Protein AF-A0A010R2U8-F1 (afdb_monomer_lite)

Secondary structure (DSSP, 8-state):
----GGGGS-HHHHHHHHHHHHHHHT-HHHHHHHHHHHT---SSHHHHHHHHHHHHHHTT-HHHHHH-SS-HHHHHHHHHHHHHHHHHHTTT-HHHHHHHHHHS-SS---SHHHHHHHHHHHHHHTT-HHHHHHHHHHHHHHH--HHHHHHTT-

Structure (mmCIF, N/CA/C/O backbone):
data_AF-A0A010R2U8-F1
#
_entry.id   AF-A0A010R2U8-F1
#
loop_
_atom_site.group_PDB
_atom_site.id
_atom_site.type_symbol
_atom_site.label_atom_id
_atom_site.label_alt_id
_atom_site.label_comp_id
_atom_site.label_asym_id
_atom_site.label_entity_id
_atom_site.label_seq_id
_atom_site.pdbx_PDB_ins_code
_atom_site.Cartn_x
_atom_site.Cartn_y
_atom_site.Cartn_z
_atom_site.occupancy
_atom_site.B_iso_or_equiv
_atom_site.auth_seq_id
_atom_site.auth_comp_id
_atom_site.auth_asym_id
_atom_site.auth_atom_id
_atom_site.pdbx_PDB_model_num
ATOM 1 N N . MET A 1 1 ? 22.404 4.727 -8.000 1.00 27.08 1 MET A N 1
ATOM 2 C CA . MET A 1 1 ? 21.687 3.578 -8.590 1.00 27.08 1 MET A CA 1
ATOM 3 C C . MET A 1 1 ? 20.777 3.042 -7.508 1.00 27.08 1 MET A C 1
ATOM 5 O O . MET A 1 1 ? 21.277 2.497 -6.538 1.00 27.08 1 MET A O 1
ATOM 9 N N . THR A 1 2 ? 19.480 3.319 -7.595 1.00 29.80 2 THR A N 1
ATOM 10 C CA . THR A 1 2 ? 18.488 2.853 -6.624 1.00 29.80 2 THR A CA 1
ATOM 11 C C . THR A 1 2 ? 18.315 1.348 -6.789 1.00 29.80 2 THR A C 1
ATOM 13 O O . THR A 1 2 ? 17.672 0.857 -7.714 1.00 29.80 2 THR A O 1
ATOM 16 N N . ASP A 1 3 ? 18.978 0.615 -5.904 1.00 32.41 3 ASP A N 1
ATOM 17 C CA . ASP A 1 3 ? 18.717 -0.776 -5.566 1.00 32.41 3 ASP A CA 1
ATOM 18 C C . ASP A 1 3 ? 17.257 -0.932 -5.116 1.00 32.41 3 ASP A C 1
ATOM 20 O O . ASP A 1 3 ? 16.934 -0.895 -3.935 1.00 32.41 3 ASP A O 1
ATOM 24 N N . PHE A 1 4 ? 16.348 -1.021 -6.082 1.00 41.62 4 PHE A N 1
ATOM 25 C CA . PHE A 1 4 ? 14.934 -1.233 -5.824 1.00 41.62 4 PHE A CA 1
ATOM 26 C C . PHE A 1 4 ? 14.707 -2.679 -5.357 1.00 41.62 4 PHE A C 1
ATOM 28 O O . PHE A 1 4 ? 15.250 -3.615 -5.945 1.00 41.62 4 PHE A O 1
ATOM 35 N N . MET A 1 5 ? 13.910 -2.869 -4.303 1.00 45.44 5 MET A N 1
ATOM 36 C CA . MET A 1 5 ? 13.747 -4.141 -3.577 1.00 45.44 5 MET A CA 1
ATOM 37 C C . MET A 1 5 ? 13.167 -5.320 -4.379 1.00 45.44 5 MET A C 1
ATOM 39 O O . MET A 1 5 ? 13.158 -6.440 -3.878 1.00 45.44 5 MET A O 1
ATOM 43 N N . TRP A 1 6 ? 12.805 -5.137 -5.652 1.00 44.06 6 TRP A N 1
ATOM 44 C CA . TRP A 1 6 ? 12.546 -6.257 -6.568 1.00 44.06 6 TRP A CA 1
ATOM 45 C C . TRP A 1 6 ? 13.803 -7.090 -6.889 1.00 44.06 6 TRP A C 1
ATOM 47 O O . TRP A 1 6 ? 13.698 -8.121 -7.541 1.00 44.06 6 TRP A O 1
ATOM 57 N N . ARG A 1 7 ? 14.995 -6.710 -6.398 1.00 43.22 7 ARG A N 1
ATOM 58 C CA . ARG A 1 7 ? 16.270 -7.430 -6.605 1.00 43.22 7 ARG A CA 1
ATOM 59 C C . ARG A 1 7 ? 16.309 -8.901 -6.163 1.00 43.22 7 ARG A C 1
ATOM 61 O O . ARG A 1 7 ? 17.318 -9.548 -6.424 1.00 43.22 7 ARG A O 1
ATOM 68 N N . GLN A 1 8 ? 15.265 -9.446 -5.539 1.00 53.56 8 GLN A N 1
ATOM 69 C CA . GLN A 1 8 ? 15.209 -10.881 -5.241 1.00 53.56 8 GLN A CA 1
ATOM 70 C C . GLN A 1 8 ? 14.660 -11.736 -6.394 1.00 53.56 8 GLN A C 1
ATOM 72 O O . GLN A 1 8 ? 14.964 -12.924 -6.429 1.00 53.56 8 GLN A O 1
ATOM 77 N N . VAL A 1 9 ? 13.912 -11.163 -7.349 1.00 57.78 9 VAL A N 1
ATOM 78 C CA . VAL A 1 9 ? 13.327 -11.913 -8.477 1.00 57.78 9 VAL A CA 1
ATOM 79 C C . VAL A 1 9 ? 13.451 -11.100 -9.777 1.00 57.78 9 VAL A C 1
ATOM 81 O O . VAL A 1 9 ? 12.953 -9.976 -9.836 1.00 57.78 9 VAL A O 1
ATOM 84 N N . PRO A 1 10 ? 14.106 -11.624 -10.832 1.00 75.75 10 PRO A N 1
ATOM 85 C CA . PRO A 1 10 ? 14.148 -10.988 -12.148 1.00 75.75 10 PRO A CA 1
ATOM 86 C C . PRO A 1 10 ? 12.748 -10.683 -12.699 1.00 75.75 10 PRO A C 1
ATOM 88 O O . PRO A 1 10 ? 11.834 -11.498 -12.583 1.00 75.75 10 PRO A O 1
ATOM 91 N N . ILE A 1 11 ? 12.584 -9.533 -13.362 1.00 77.25 11 ILE A N 1
ATOM 92 C CA . ILE A 1 11 ? 11.283 -9.089 -13.894 1.00 77.25 11 ILE A CA 1
ATOM 93 C C . ILE A 1 11 ? 10.681 -10.099 -14.886 1.00 77.25 11 ILE A C 1
ATOM 95 O O . ILE A 1 11 ? 9.463 -10.241 -14.988 1.00 77.25 11 ILE A O 1
ATOM 99 N N . GLU A 1 12 ? 11.532 -10.848 -15.589 1.00 80.38 12 GLU A N 1
ATOM 100 C CA . GLU A 1 12 ? 11.135 -11.932 -16.485 1.00 80.38 12 GLU A CA 1
ATOM 101 C C . GLU A 1 12 ? 10.523 -13.108 -15.728 1.00 80.38 12 GLU A C 1
ATOM 103 O O . GLU A 1 12 ? 9.509 -13.657 -16.157 1.00 80.38 12 GLU A O 1
ATOM 108 N N . GLU A 1 13 ? 11.115 -13.482 -14.594 1.00 78.31 13 GLU A N 1
ATOM 109 C CA . GLU A 1 13 ? 10.585 -14.535 -13.729 1.00 78.31 13 GLU A CA 1
ATOM 110 C C . GLU A 1 13 ? 9.242 -14.103 -13.135 1.00 78.31 13 GLU A C 1
ATOM 112 O O . GLU A 1 13 ? 8.289 -14.882 -13.146 1.00 78.31 13 GLU A O 1
ATOM 117 N N . THR A 1 14 ? 9.107 -12.833 -12.736 1.00 81.31 14 THR A N 1
ATOM 118 C CA . THR A 1 14 ? 7.822 -12.259 -12.309 1.00 81.31 14 THR A CA 1
ATOM 119 C C . THR A 1 14 ? 6.758 -12.355 -13.409 1.00 81.31 14 THR A C 1
ATOM 121 O O . THR A 1 14 ? 5.640 -12.793 -13.135 1.00 81.31 14 THR A O 1
ATOM 124 N N . GLN A 1 15 ? 7.088 -12.011 -14.662 1.00 83.00 15 GLN A N 1
ATOM 125 C CA . GLN A 1 15 ? 6.162 -12.160 -15.795 1.00 83.00 15 GLN A CA 1
ATOM 126 C C . GLN A 1 15 ? 5.762 -13.625 -16.023 1.00 83.00 15 GLN A C 1
ATOM 128 O O . GLN A 1 15 ? 4.588 -13.901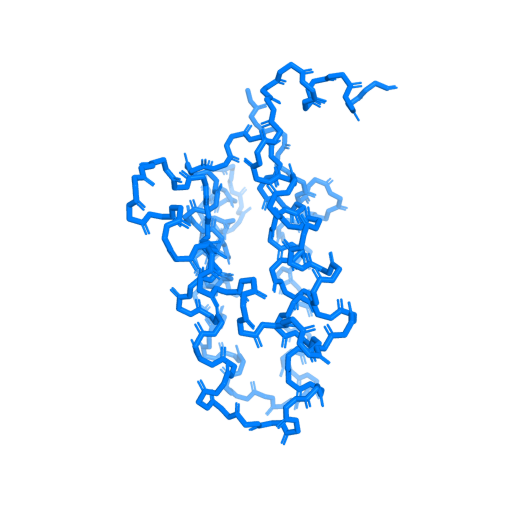 -16.267 1.00 83.00 15 GLN A O 1
ATOM 133 N N . ILE A 1 16 ? 6.711 -14.564 -15.960 1.00 85.06 16 ILE A N 1
ATOM 134 C CA . ILE A 1 16 ? 6.447 -15.996 -16.169 1.00 85.06 16 ILE A CA 1
ATOM 135 C C . ILE A 1 16 ? 5.495 -16.528 -15.095 1.00 85.06 16 ILE A C 1
ATOM 137 O O . ILE A 1 16 ? 4.463 -17.110 -15.437 1.00 85.06 16 ILE A O 1
ATOM 141 N N . CYS A 1 17 ? 5.804 -16.285 -13.820 1.00 82.56 17 CYS A N 1
ATOM 142 C CA . CYS A 1 17 ? 4.983 -16.731 -12.698 1.00 82.56 17 CYS A CA 1
ATOM 143 C C . CYS A 1 17 ? 3.569 -16.144 -12.771 1.00 82.56 17 CYS A C 1
ATOM 145 O O . CYS A 1 17 ? 2.588 -16.865 -12.596 1.00 82.56 17 CYS A O 1
ATOM 147 N N . LEU A 1 18 ? 3.444 -14.855 -13.099 1.00 82.69 18 LEU A N 1
ATOM 148 C CA . LEU A 1 18 ? 2.141 -14.206 -13.178 1.00 82.69 18 LEU A CA 1
ATOM 149 C C . LEU A 1 18 ? 1.304 -14.719 -14.360 1.00 82.69 18 LEU A C 1
ATOM 151 O O . LEU A 1 18 ? 0.104 -14.931 -14.198 1.00 82.69 18 LEU A O 1
ATOM 155 N N . ARG A 1 19 ? 1.915 -15.012 -15.522 1.00 84.06 19 ARG A N 1
ATOM 156 C CA . ARG A 1 19 ? 1.203 -15.678 -16.634 1.00 84.06 19 ARG A CA 1
ATOM 157 C C . ARG A 1 19 ? 0.663 -17.039 -16.211 1.00 84.06 19 ARG A C 1
ATOM 159 O O . ARG A 1 19 ? -0.491 -17.339 -16.504 1.00 84.06 19 ARG A O 1
ATOM 166 N N . GLN A 1 20 ? 1.478 -17.846 -15.533 1.00 82.50 20 GLN A N 1
ATOM 167 C CA . GLN A 1 20 ? 1.066 -19.169 -15.057 1.00 82.50 20 GLN A CA 1
ATOM 168 C C . GLN A 1 20 ? -0.082 -19.070 -14.051 1.00 82.50 20 GLN A C 1
ATOM 170 O O . GLN A 1 20 ? -1.044 -19.831 -14.142 1.00 82.50 20 GLN A O 1
ATOM 175 N N . LEU A 1 21 ? -0.016 -18.107 -13.131 1.00 79.19 21 LEU A N 1
ATOM 176 C CA . LEU A 1 21 ? -1.041 -17.896 -12.115 1.00 79.19 21 LEU A CA 1
ATOM 177 C C . LEU A 1 21 ? -2.374 -17.455 -12.737 1.00 79.19 21 LEU A C 1
ATOM 179 O O . LEU A 1 21 ? -3.400 -18.068 -12.464 1.00 79.19 21 LEU A O 1
ATOM 183 N N . VAL A 1 22 ? -2.349 -16.480 -13.651 1.00 80.94 22 VAL A N 1
ATOM 184 C CA . VAL A 1 22 ? -3.538 -16.015 -14.390 1.00 80.94 22 VAL A CA 1
ATOM 185 C C . VAL A 1 22 ? -4.148 -17.119 -15.259 1.00 80.94 22 VAL A C 1
ATOM 187 O O . VAL A 1 22 ? -5.364 -17.194 -15.404 1.00 80.94 22 VAL A O 1
ATOM 190 N N . GLN A 1 23 ? -3.323 -17.979 -15.861 1.00 78.06 23 GLN A N 1
ATOM 191 C CA . GLN A 1 23 ? -3.808 -19.131 -16.629 1.00 78.06 23 GLN A CA 1
ATOM 192 C C . GLN A 1 23 ? -4.442 -20.200 -15.735 1.00 78.06 23 GLN A C 1
ATOM 194 O O . GLN A 1 23 ? -5.418 -20.820 -16.137 1.00 78.06 23 GLN A O 1
ATOM 199 N N . THR A 1 24 ? -3.889 -20.420 -14.542 1.00 75.50 24 THR A N 1
ATOM 200 C CA . THR A 1 24 ? -4.353 -21.464 -13.617 1.00 75.50 24 THR A CA 1
ATOM 201 C C . THR A 1 24 ? -5.622 -21.052 -12.874 1.00 75.50 24 THR A C 1
ATOM 203 O O . THR A 1 24 ? -6.474 -21.896 -12.617 1.00 75.50 24 THR A O 1
ATOM 206 N N . ALA A 1 25 ? -5.750 -19.771 -12.529 1.00 70.62 25 ALA A N 1
ATOM 207 C CA . ALA A 1 25 ? -6.895 -19.245 -11.792 1.00 70.62 25 ALA A CA 1
ATOM 208 C C . ALA A 1 25 ? -8.120 -18.943 -12.680 1.00 70.62 25 ALA A C 1
ATOM 210 O O . ALA A 1 25 ? -9.195 -18.714 -12.144 1.00 70.62 25 ALA A O 1
ATOM 211 N N . ASP A 1 26 ? -7.963 -18.941 -14.012 1.00 68.56 26 ASP A N 1
ATOM 212 C CA . ASP A 1 26 ? -8.985 -18.519 -14.993 1.00 68.56 26 ASP A CA 1
ATOM 213 C C . ASP A 1 26 ? -9.569 -17.115 -14.725 1.00 68.56 26 ASP A C 1
ATOM 215 O O . ASP A 1 26 ? -10.706 -16.787 -15.051 1.00 68.56 26 ASP A O 1
ATOM 219 N N . GLU A 1 27 ? -8.754 -16.253 -14.120 1.00 70.25 27 GLU A N 1
ATOM 220 C CA . GLU A 1 27 ? -9.134 -14.900 -13.722 1.00 70.25 27 GLU A CA 1
ATOM 221 C C . GLU A 1 27 ? -8.907 -13.928 -14.889 1.00 70.25 27 GLU A C 1
ATOM 223 O O . GLU A 1 27 ? -7.872 -13.252 -14.973 1.00 70.25 27 GLU A O 1
ATOM 228 N N . GLU A 1 28 ? -9.867 -13.857 -15.818 1.00 71.31 28 GLU A N 1
ATOM 229 C CA . GLU A 1 28 ? -9.831 -12.910 -16.948 1.00 71.31 28 GLU A CA 1
ATOM 230 C C . GLU A 1 28 ? -9.633 -11.458 -16.479 1.00 71.31 28 GLU A C 1
ATOM 232 O O . GLU A 1 28 ? -8.851 -10.720 -17.078 1.00 71.31 28 GLU A O 1
ATOM 237 N N . GLY A 1 29 ? -10.227 -11.073 -15.343 1.00 69.00 29 GLY A N 1
ATOM 238 C CA . GLY A 1 29 ? -10.069 -9.730 -14.777 1.00 69.00 29 GLY A CA 1
ATOM 239 C C . GLY A 1 29 ? -8.623 -9.394 -14.393 1.00 69.00 29 GLY A C 1
ATOM 240 O O . GLY A 1 29 ? -8.141 -8.296 -14.673 1.00 69.00 29 GLY A O 1
ATOM 241 N N . ILE A 1 30 ? -7.883 -10.350 -13.821 1.00 72.38 30 ILE A N 1
ATOM 242 C CA . ILE A 1 30 ? -6.463 -10.156 -13.481 1.00 72.38 30 ILE A CA 1
ATOM 243 C C . ILE A 1 30 ? -5.618 -10.100 -14.759 1.00 72.38 30 ILE A C 1
ATOM 245 O O . ILE A 1 30 ? -4.672 -9.312 -14.845 1.00 72.38 30 ILE A O 1
ATOM 249 N N . ARG A 1 31 ? -5.965 -10.894 -15.782 1.00 77.69 31 ARG A N 1
ATOM 250 C CA . ARG A 1 31 ? -5.276 -10.855 -17.079 1.00 77.69 31 ARG A CA 1
ATOM 251 C C . ARG A 1 31 ? -5.333 -9.467 -17.699 1.00 77.69 31 ARG A C 1
ATOM 253 O O . ARG A 1 31 ? -4.300 -8.987 -18.159 1.00 77.69 31 ARG A O 1
ATOM 260 N N . ASP A 1 32 ? -6.502 -8.839 -17.681 1.00 80.31 32 ASP A N 1
ATOM 261 C CA . ASP A 1 32 ? -6.711 -7.518 -18.271 1.00 80.31 32 ASP A CA 1
ATOM 262 C C . ASP A 1 32 ? -5.969 -6.424 -17.499 1.00 80.31 32 ASP A C 1
ATOM 264 O O . ASP A 1 32 ? -5.300 -5.587 -18.111 1.00 80.31 32 ASP A O 1
ATOM 268 N N . ILE A 1 33 ? -5.991 -6.483 -16.161 1.00 78.75 33 ILE A N 1
ATOM 269 C CA . ILE A 1 33 ? -5.249 -5.552 -15.295 1.00 78.75 33 ILE A CA 1
ATOM 270 C C . ILE A 1 33 ? -3.743 -5.614 -15.592 1.00 78.75 33 ILE A C 1
ATOM 272 O O . ILE A 1 33 ? -3.090 -4.580 -15.741 1.00 78.75 33 ILE A O 1
ATOM 276 N N . PHE A 1 34 ? -3.185 -6.820 -15.735 1.00 84.38 34 PHE A N 1
ATOM 277 C CA . PHE A 1 34 ? -1.749 -7.006 -15.945 1.00 84.38 34 PHE A CA 1
ATOM 278 C C . PHE A 1 34 ? -1.325 -7.106 -17.415 1.00 84.38 34 PHE A C 1
ATOM 280 O O . PHE A 1 34 ? -0.129 -7.231 -17.682 1.00 84.38 34 PHE A O 1
ATOM 287 N N . ALA A 1 35 ? -2.244 -7.014 -18.382 1.00 85.88 35 ALA A N 1
ATOM 288 C CA . ALA A 1 35 ? -1.981 -7.313 -19.794 1.00 85.88 35 ALA A CA 1
ATOM 289 C C . ALA A 1 35 ? -0.752 -6.572 -20.341 1.00 85.88 35 ALA A C 1
ATOM 291 O O . ALA A 1 35 ? 0.147 -7.190 -20.915 1.00 85.88 35 ALA A O 1
ATOM 292 N N . LYS A 1 36 ? -0.668 -5.260 -20.078 1.00 84.88 36 LYS A N 1
ATOM 293 C CA . LYS A 1 36 ? 0.455 -4.412 -20.509 1.00 84.88 36 LYS A CA 1
ATOM 294 C C . LYS A 1 36 ? 1.795 -4.894 -19.953 1.00 84.88 36 LYS A C 1
ATOM 296 O O . LYS A 1 36 ? 2.777 -4.915 -20.691 1.00 84.88 36 LYS A O 1
ATOM 301 N N . PHE A 1 37 ? 1.830 -5.299 -18.683 1.00 87.88 37 PHE A N 1
ATOM 302 C CA . PHE A 1 37 ? 3.028 -5.848 -18.056 1.00 87.88 37 PHE A CA 1
ATOM 303 C C . PHE A 1 37 ? 3.356 -7.241 -18.597 1.00 87.88 37 PHE A C 1
ATOM 305 O O . PHE A 1 37 ? 4.501 -7.495 -18.954 1.00 87.88 37 PHE A O 1
ATOM 312 N N . LEU A 1 38 ? 2.369 -8.132 -18.725 1.00 87.38 38 LEU A N 1
ATOM 313 C CA . LEU A 1 38 ? 2.574 -9.519 -19.157 1.00 87.38 38 LEU A CA 1
ATOM 314 C C . LEU A 1 38 ? 3.139 -9.633 -20.578 1.00 87.38 38 LEU A C 1
ATOM 316 O O . LEU A 1 38 ? 3.854 -10.600 -20.868 1.00 87.38 38 LEU A O 1
ATOM 320 N N . THR A 1 39 ? 2.832 -8.666 -21.447 1.00 87.19 39 THR A N 1
ATOM 321 C CA . THR A 1 39 ? 3.315 -8.606 -22.836 1.00 87.19 39 THR A CA 1
ATOM 322 C C . THR A 1 39 ? 4.503 -7.665 -23.040 1.00 87.19 39 THR A C 1
ATOM 324 O O . THR A 1 39 ? 4.984 -7.541 -24.167 1.00 87.19 39 THR A O 1
ATOM 327 N N . ALA A 1 40 ? 4.973 -6.972 -21.997 1.00 87.19 40 ALA A N 1
ATOM 328 C CA . ALA A 1 40 ? 6.087 -6.038 -22.125 1.00 87.19 40 ALA A CA 1
ATOM 329 C C . ALA A 1 40 ? 7.387 -6.789 -22.480 1.00 87.19 40 ALA A C 1
ATOM 331 O O . ALA A 1 40 ? 7.698 -7.797 -21.839 1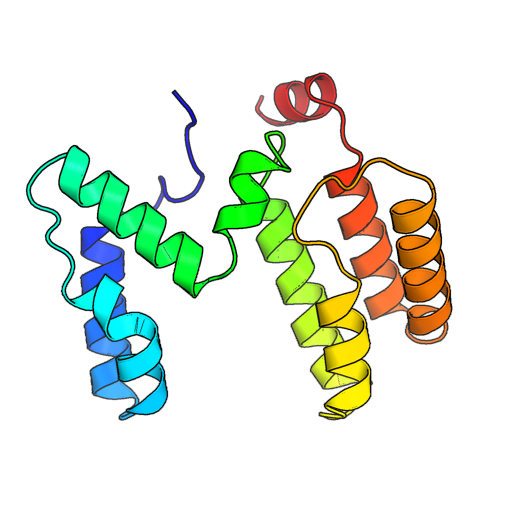.00 87.19 40 ALA A O 1
ATOM 332 N N . PRO A 1 41 ? 8.163 -6.325 -23.479 1.00 86.56 41 PRO A N 1
ATOM 333 C CA . PRO A 1 41 ? 9.458 -6.919 -23.787 1.00 86.56 41 PRO A CA 1
ATOM 334 C C . PRO A 1 41 ? 10.446 -6.670 -22.639 1.00 86.56 41 PRO A C 1
ATOM 336 O O . PRO A 1 41 ? 10.368 -5.646 -21.966 1.00 86.56 41 PRO A O 1
ATOM 339 N N . THR A 1 42 ? 11.390 -7.592 -22.448 1.00 85.75 42 THR A N 1
ATOM 340 C CA . THR A 1 42 ? 12.367 -7.587 -21.339 1.00 85.75 42 THR A CA 1
ATOM 341 C C . THR A 1 42 ? 13.787 -7.971 -21.791 1.00 85.75 42 THR A C 1
ATOM 343 O O . THR A 1 42 ? 14.656 -8.264 -20.977 1.00 85.75 42 THR A O 1
ATOM 346 N N . ALA A 1 43 ? 14.069 -7.959 -23.099 1.00 86.25 43 ALA A N 1
ATOM 347 C CA . ALA A 1 43 ? 15.342 -8.436 -23.650 1.00 86.25 43 ALA A CA 1
ATOM 348 C C . ALA A 1 43 ? 16.524 -7.478 -23.408 1.00 86.25 43 ALA A C 1
ATOM 350 O O . ALA A 1 43 ? 17.670 -7.923 -23.346 1.00 86.25 43 ALA A O 1
ATOM 351 N N . SER A 1 44 ? 16.268 -6.174 -23.267 1.00 86.81 44 SER A N 1
ATOM 352 C CA . SER A 1 44 ? 17.290 -5.157 -22.986 1.00 86.81 44 SER A CA 1
ATOM 353 C C . SER A 1 44 ? 17.099 -4.488 -21.616 1.00 86.81 44 SER A C 1
ATOM 355 O O . SER A 1 44 ? 15.990 -4.496 -21.081 1.00 86.81 44 SER A O 1
ATOM 357 N N . PRO A 1 45 ? 18.140 -3.857 -21.038 1.00 79.62 45 PRO A N 1
ATOM 358 C CA . PRO A 1 45 ? 18.016 -3.120 -19.777 1.00 79.62 45 PRO A CA 1
ATOM 359 C C . PRO A 1 45 ? 16.911 -2.052 -19.788 1.00 79.62 45 PRO A C 1
ATOM 361 O O . PRO A 1 45 ? 16.124 -1.981 -18.849 1.00 79.62 45 PRO A O 1
ATOM 364 N N . ASP A 1 46 ? 16.788 -1.277 -20.868 1.00 79.38 46 ASP A N 1
ATOM 365 C CA . ASP A 1 46 ? 15.743 -0.249 -20.997 1.00 79.38 46 ASP A CA 1
ATOM 366 C C . ASP A 1 46 ? 14.337 -0.859 -21.035 1.00 79.38 46 ASP A C 1
ATOM 368 O O . ASP A 1 46 ? 13.393 -0.329 -20.449 1.00 79.38 46 ASP A O 1
ATOM 372 N N . GLN A 1 47 ? 14.202 -2.008 -21.700 1.00 83.56 47 GLN A N 1
ATOM 373 C CA . GLN A 1 47 ? 12.958 -2.767 -21.755 1.00 83.56 47 GLN A CA 1
ATOM 374 C C . GLN A 1 47 ? 12.564 -3.306 -20.376 1.00 83.56 47 GLN A C 1
ATOM 376 O O . GLN A 1 47 ? 11.413 -3.152 -19.974 1.00 83.56 47 GLN A O 1
ATOM 381 N N . LYS A 1 48 ? 13.524 -3.847 -19.613 1.00 77.56 48 LYS A N 1
ATOM 382 C CA . LYS A 1 48 ? 13.302 -4.276 -18.224 1.00 77.56 48 LYS A CA 1
ATOM 383 C C . LYS A 1 48 ? 12.870 -3.111 -17.340 1.00 77.56 48 LYS A C 1
ATOM 385 O O . LYS A 1 48 ? 11.892 -3.245 -16.619 1.00 77.56 48 LYS A O 1
ATOM 390 N N . THR A 1 49 ? 13.540 -1.961 -17.437 1.00 77.50 49 THR A N 1
ATOM 391 C CA . THR A 1 49 ? 13.163 -0.749 -16.690 1.00 77.50 49 THR A CA 1
ATOM 392 C C . THR A 1 49 ? 11.730 -0.330 -17.004 1.00 77.50 49 THR A C 1
ATOM 394 O O . THR A 1 49 ? 10.943 -0.091 -16.095 1.00 77.50 49 THR A O 1
ATOM 397 N N . LYS A 1 50 ? 11.353 -0.306 -18.286 1.00 79.75 50 LYS A N 1
ATOM 398 C CA . LYS A 1 50 ? 9.991 0.042 -18.694 1.00 79.75 50 LYS A CA 1
ATOM 399 C C . LYS A 1 50 ? 8.953 -0.968 -18.195 1.00 79.75 50 LYS A C 1
ATOM 401 O O . LYS A 1 50 ? 7.900 -0.554 -17.726 1.00 79.75 50 LYS A O 1
ATOM 406 N N . ALA A 1 51 ? 9.245 -2.268 -18.262 1.00 80.12 51 ALA A N 1
ATOM 407 C CA . ALA A 1 51 ? 8.366 -3.311 -17.735 1.00 80.12 51 ALA A CA 1
ATOM 408 C C . ALA A 1 51 ? 8.186 -3.189 -16.212 1.00 80.12 51 ALA A C 1
ATOM 410 O O . ALA A 1 51 ? 7.064 -3.295 -15.723 1.00 80.12 51 ALA A O 1
ATOM 411 N N . THR A 1 52 ? 9.263 -2.900 -15.476 1.00 76.81 52 THR A N 1
ATOM 412 C CA . THR A 1 52 ? 9.211 -2.611 -14.038 1.00 76.81 52 THR A CA 1
ATOM 413 C C . THR A 1 52 ? 8.346 -1.389 -13.745 1.00 76.81 52 THR A C 1
ATOM 415 O O . THR A 1 52 ? 7.498 -1.461 -12.864 1.00 76.81 52 THR A O 1
ATOM 418 N N . ASN A 1 53 ? 8.491 -0.302 -14.508 1.00 75.50 53 ASN A N 1
ATOM 419 C CA . ASN A 1 53 ? 7.655 0.887 -14.337 1.00 75.50 53 ASN A CA 1
ATOM 420 C C . ASN A 1 53 ? 6.176 0.572 -14.585 1.00 75.50 53 ASN A C 1
ATOM 422 O O . ASN A 1 53 ? 5.346 0.901 -13.752 1.00 75.50 53 ASN A O 1
ATOM 426 N N . THR A 1 54 ? 5.850 -0.166 -15.651 1.00 81.56 54 THR A N 1
ATOM 427 C CA . THR A 1 54 ? 4.472 -0.610 -15.915 1.00 81.56 54 THR A CA 1
ATOM 428 C C . THR A 1 54 ? 3.920 -1.493 -14.793 1.00 81.56 54 THR A C 1
ATOM 430 O O . THR A 1 54 ? 2.752 -1.370 -14.436 1.00 81.56 54 THR A O 1
ATOM 433 N N . LEU A 1 55 ? 4.732 -2.378 -14.206 1.00 78.94 55 LEU A N 1
ATOM 434 C CA . LEU A 1 55 ? 4.313 -3.147 -13.032 1.00 78.94 55 LEU A CA 1
ATOM 435 C C . LEU A 1 55 ? 4.052 -2.225 -11.833 1.00 78.94 55 LEU A C 1
ATOM 437 O O . LEU A 1 55 ? 3.044 -2.378 -11.150 1.00 78.94 55 LEU A O 1
ATOM 441 N N . CYS A 1 56 ? 4.929 -1.252 -11.593 1.00 72.69 56 CYS A N 1
ATOM 442 C CA . CYS A 1 56 ? 4.749 -0.254 -10.545 1.00 72.69 56 CYS A CA 1
ATOM 443 C C . CYS A 1 56 ? 3.493 0.602 -10.762 1.00 72.69 56 CYS A C 1
ATOM 445 O O . CYS A 1 56 ? 2.784 0.846 -9.794 1.00 72.69 56 CYS A O 1
ATOM 447 N N . GLU A 1 57 ? 3.180 1.008 -11.993 1.00 73.44 57 GLU A N 1
ATOM 448 C CA . GLU A 1 57 ? 1.932 1.695 -12.361 1.00 73.44 57 GLU A CA 1
ATOM 449 C C . GLU A 1 57 ? 0.706 0.860 -11.972 1.00 73.44 57 GLU A C 1
ATOM 451 O O . GLU A 1 57 ? -0.166 1.334 -11.247 1.00 73.44 57 GLU A O 1
ATOM 456 N N . ILE A 1 58 ? 0.664 -0.406 -12.405 1.00 75.06 58 ILE A N 1
ATOM 457 C CA . ILE A 1 58 ? -0.456 -1.323 -12.134 1.00 75.06 58 ILE A CA 1
ATOM 458 C C . ILE A 1 58 ? -0.652 -1.531 -10.629 1.00 75.06 58 ILE A C 1
ATOM 460 O O . ILE A 1 58 ? -1.781 -1.592 -10.150 1.00 75.06 58 ILE A O 1
ATOM 464 N N . LEU A 1 59 ? 0.447 -1.629 -9.880 1.00 70.94 59 LEU A N 1
ATOM 465 C CA . LEU A 1 59 ? 0.426 -1.830 -8.432 1.00 70.94 59 LEU A CA 1
ATOM 466 C C . LEU A 1 59 ? 0.221 -0.527 -7.633 1.00 70.94 59 LEU A C 1
ATOM 468 O O . LEU A 1 59 ? 0.241 -0.573 -6.401 1.00 70.94 59 LEU A O 1
ATOM 472 N N . GLY A 1 60 ? 0.075 0.626 -8.300 1.00 64.81 60 GLY A N 1
ATOM 473 C CA . GLY A 1 60 ? -0.053 1.935 -7.648 1.00 64.81 60 GLY A CA 1
ATOM 474 C C . GLY A 1 60 ? 1.217 2.401 -6.921 1.00 64.81 60 GLY A C 1
ATOM 475 O O . GLY A 1 60 ? 1.158 3.240 -6.027 1.00 64.81 60 GLY A O 1
ATOM 476 N N . ILE A 1 61 ? 2.379 1.845 -7.277 1.00 63.06 61 ILE A N 1
ATOM 477 C CA . ILE A 1 61 ? 3.691 2.111 -6.663 1.00 63.06 61 ILE A CA 1
ATOM 478 C C . ILE A 1 61 ? 4.391 3.311 -7.313 1.00 63.06 61 ILE A C 1
ATOM 480 O O . ILE A 1 61 ? 5.307 3.873 -6.719 1.00 63.06 61 ILE A O 1
ATOM 484 N N . GLU A 1 62 ? 3.976 3.737 -8.509 1.00 54.28 62 GLU A N 1
ATOM 485 C CA . GLU A 1 62 ? 4.633 4.822 -9.256 1.00 54.28 62 GLU A CA 1
ATOM 486 C C . GLU A 1 62 ? 4.734 6.129 -8.439 1.00 54.28 62 GLU A C 1
ATOM 488 O O . GLU A 1 62 ? 5.775 6.785 -8.440 1.00 54.28 62 GLU A O 1
ATOM 493 N N . CYS A 1 63 ? 3.730 6.424 -7.601 1.00 50.72 63 CYS A N 1
ATOM 494 C CA . CYS A 1 63 ? 3.778 7.548 -6.663 1.00 50.72 63 CYS A CA 1
ATOM 495 C C . CYS A 1 63 ? 4.723 7.332 -5.471 1.00 50.72 63 CYS A C 1
ATOM 497 O O . CYS A 1 63 ? 5.286 8.308 -4.981 1.00 50.72 63 CYS A O 1
ATOM 499 N N . LEU A 1 64 ? 4.947 6.097 -5.007 1.00 50.0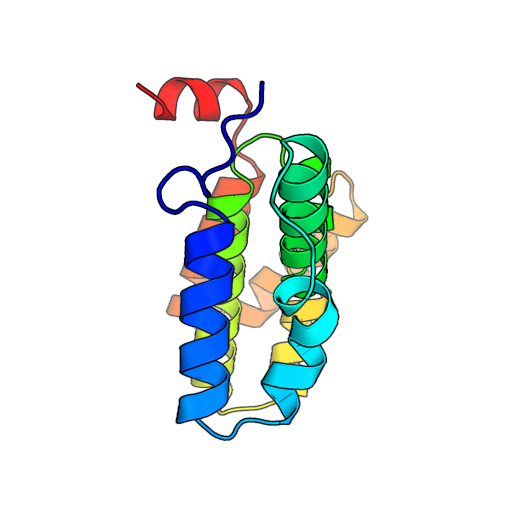6 64 LEU A N 1
ATOM 500 C CA . LEU A 1 64 ? 5.754 5.810 -3.811 1.00 50.06 64 LEU A CA 1
ATOM 501 C C . LEU A 1 64 ? 7.252 6.001 -4.060 1.00 50.06 64 LEU A C 1
ATOM 503 O O . LEU A 1 64 ? 7.978 6.375 -3.150 1.00 50.06 64 LEU A O 1
ATOM 507 N N . ILE A 1 65 ? 7.738 5.773 -5.278 1.00 48.22 65 ILE A N 1
ATOM 508 C CA . ILE A 1 65 ? 9.175 5.868 -5.587 1.00 48.22 65 ILE A CA 1
ATOM 509 C C . ILE A 1 65 ? 9.635 7.328 -5.645 1.00 48.22 65 ILE A C 1
ATOM 511 O O . ILE A 1 65 ? 10.704 7.663 -5.132 1.00 48.22 65 ILE A O 1
ATOM 515 N N . GLU A 1 66 ? 8.828 8.202 -6.252 1.00 47.75 66 GLU A N 1
ATOM 516 C CA . GLU A 1 66 ? 9.140 9.630 -6.356 1.00 47.75 66 GLU A CA 1
ATOM 517 C C . GLU A 1 66 ? 8.917 10.376 -5.033 1.00 47.75 66 GLU A C 1
ATOM 519 O O . GLU A 1 66 ? 9.696 11.275 -4.701 1.00 47.75 66 GLU A O 1
ATOM 524 N N . THR A 1 67 ? 7.905 9.981 -4.249 1.00 46.41 67 THR A N 1
ATOM 525 C CA . THR A 1 67 ? 7.569 10.622 -2.963 1.00 46.41 67 THR A CA 1
ATOM 526 C C . THR A 1 67 ? 8.299 10.020 -1.760 1.00 46.41 67 THR A C 1
ATOM 528 O O . THR A 1 67 ? 8.598 10.750 -0.820 1.00 46.41 67 THR A O 1
ATOM 531 N N . ASN A 1 68 ? 8.657 8.731 -1.778 1.00 51.53 68 ASN A N 1
ATOM 532 C CA . ASN A 1 68 ? 9.381 8.049 -0.703 1.00 51.53 68 ASN A CA 1
ATOM 533 C C . ASN A 1 68 ? 10.728 7.517 -1.202 1.00 51.53 68 ASN A C 1
ATOM 535 O O . ASN A 1 68 ? 10.935 6.315 -1.363 1.00 51.53 68 ASN A O 1
ATOM 539 N N . LYS A 1 69 ? 11.719 8.409 -1.309 1.00 55.34 69 LYS A N 1
ATOM 540 C CA . LYS A 1 69 ? 13.142 8.059 -1.531 1.00 55.34 69 LYS A CA 1
ATOM 541 C C . LYS A 1 69 ? 13.774 7.213 -0.405 1.00 55.34 69 LYS A C 1
ATOM 543 O O . LYS A 1 69 ? 14.967 6.921 -0.437 1.00 55.34 69 LYS A O 1
ATOM 548 N N . ARG A 1 70 ? 12.979 6.844 0.600 1.00 61.06 70 ARG A N 1
ATOM 549 C CA . ARG A 1 70 ? 13.386 6.337 1.908 1.00 61.06 70 ARG A CA 1
ATOM 550 C C . ARG A 1 70 ? 13.226 4.811 1.977 1.00 61.06 70 ARG A C 1
ATOM 552 O O . ARG A 1 70 ? 14.235 4.110 2.008 1.00 61.06 70 ARG A O 1
ATOM 559 N N . LYS A 1 71 ? 12.000 4.280 1.864 1.00 72.00 71 LYS A N 1
ATOM 560 C CA . LYS A 1 71 ? 11.683 2.829 1.849 1.00 72.00 71 LYS A CA 1
ATOM 561 C C . LYS A 1 71 ? 10.388 2.522 1.068 1.00 72.00 71 LYS A C 1
ATOM 563 O O . LYS A 1 71 ? 9.365 2.184 1.660 1.00 72.00 71 LYS A O 1
ATOM 568 N N . PRO A 1 72 ? 10.371 2.706 -0.263 1.00 71.25 72 PRO A N 1
ATOM 569 C CA . PRO A 1 72 ? 9.127 2.683 -1.040 1.00 71.25 72 PRO A CA 1
ATOM 570 C C . PRO A 1 72 ? 8.420 1.319 -1.018 1.00 71.25 72 PRO A C 1
ATOM 572 O O . PRO A 1 72 ? 7.194 1.268 -1.059 1.00 71.25 72 PRO A O 1
ATOM 575 N N . TYR A 1 73 ? 9.174 0.221 -0.917 1.00 72.00 73 TYR A N 1
ATOM 576 C CA . TYR A 1 73 ? 8.612 -1.127 -0.843 1.00 72.00 73 TYR A CA 1
ATOM 577 C C . TYR A 1 73 ? 7.975 -1.410 0.519 1.00 72.00 73 TYR A C 1
ATOM 579 O O . TYR A 1 73 ? 6.859 -1.911 0.581 1.00 72.00 73 TYR A O 1
ATOM 587 N N . GLU A 1 74 ? 8.636 -1.057 1.618 1.00 78.75 74 GLU A N 1
ATOM 588 C CA . GLU A 1 74 ? 8.104 -1.274 2.962 1.00 78.75 74 GLU A CA 1
ATOM 589 C C . GLU A 1 74 ? 6.867 -0.416 3.224 1.00 78.75 74 GLU A C 1
ATOM 591 O O . GLU A 1 74 ? 5.913 -0.898 3.832 1.00 78.75 74 GLU A O 1
ATOM 596 N N . VAL A 1 75 ? 6.839 0.816 2.705 1.00 78.31 75 VAL A N 1
ATOM 597 C CA . VAL A 1 75 ? 5.639 1.662 2.746 1.00 78.31 75 VAL A CA 1
ATOM 598 C C . VAL A 1 75 ? 4.498 1.029 1.944 1.00 78.31 75 VAL A C 1
ATOM 600 O O . VAL A 1 75 ? 3.362 1.015 2.416 1.00 78.31 75 VAL A O 1
ATOM 603 N N . TRP A 1 76 ? 4.786 0.459 0.768 1.00 77.31 76 TRP A N 1
ATOM 604 C CA . TRP A 1 76 ? 3.789 -0.271 -0.020 1.00 77.31 76 TRP A CA 1
ATOM 605 C C . TRP A 1 76 ? 3.267 -1.521 0.705 1.00 77.31 76 TRP A C 1
ATOM 607 O O . TRP A 1 76 ? 2.065 -1.774 0.726 1.00 77.31 76 TRP A O 1
ATOM 617 N N . CYS A 1 77 ? 4.141 -2.309 1.334 1.00 80.06 77 CYS A N 1
ATOM 618 C CA . CYS A 1 77 ? 3.716 -3.465 2.124 1.00 80.06 77 CYS A CA 1
ATOM 619 C C . CYS A 1 77 ? 2.827 -3.036 3.297 1.00 80.06 77 CYS A C 1
ATOM 621 O O . CYS A 1 77 ? 1.756 -3.606 3.496 1.00 80.06 77 CYS A O 1
ATOM 623 N N . ALA A 1 78 ? 3.232 -1.993 4.028 1.00 85.25 78 ALA A N 1
ATOM 624 C CA . ALA A 1 78 ? 2.474 -1.475 5.159 1.00 85.25 78 ALA A CA 1
ATOM 625 C C . ALA A 1 78 ? 1.091 -0.945 4.743 1.00 85.25 78 ALA A C 1
ATOM 627 O O . ALA A 1 78 ? 0.110 -1.207 5.439 1.00 85.25 78 ALA A O 1
ATOM 628 N N . SER A 1 79 ? 0.973 -0.258 3.598 1.00 84.12 79 SER A N 1
ATOM 629 C CA . SER A 1 79 ? -0.334 0.194 3.100 1.00 84.12 79 SER A CA 1
ATOM 630 C C . SER A 1 79 ? -1.245 -0.980 2.722 1.00 84.12 79 SER A C 1
ATOM 632 O O . SER A 1 79 ? -2.425 -0.972 3.072 1.00 84.12 79 SER A O 1
ATOM 634 N N . ASN A 1 80 ? -0.708 -2.030 2.092 1.00 84.00 80 ASN A N 1
ATOM 635 C CA . ASN A 1 80 ? -1.471 -3.241 1.772 1.00 84.00 80 ASN A CA 1
ATOM 636 C C . ASN A 1 80 ? -1.927 -4.003 3.020 1.00 84.00 80 ASN A C 1
ATOM 638 O O . ASN A 1 80 ? -3.044 -4.521 3.045 1.00 84.00 80 ASN A O 1
ATOM 642 N N . ASP A 1 81 ? -1.097 -4.068 4.061 1.00 89.25 81 ASP A N 1
ATOM 643 C CA . ASP A 1 81 ? -1.480 -4.698 5.324 1.00 89.25 81 ASP A CA 1
ATOM 644 C C . ASP A 1 81 ? -2.621 -3.934 6.012 1.00 89.25 81 ASP A C 1
ATOM 646 O O . ASP A 1 81 ? -3.545 -4.566 6.525 1.00 89.25 81 ASP A O 1
ATOM 650 N N . ILE A 1 82 ? -2.621 -2.594 5.948 1.00 90.62 82 ILE A N 1
ATOM 651 C CA . ILE A 1 82 ? -3.751 -1.769 6.409 1.00 90.62 82 ILE A CA 1
ATOM 652 C C . ILE A 1 82 ? -5.013 -2.089 5.603 1.00 90.62 82 ILE A C 1
ATOM 654 O O . ILE A 1 82 ? -6.061 -2.300 6.205 1.00 90.62 82 ILE A O 1
ATOM 658 N N . MET A 1 83 ? -4.938 -2.148 4.268 1.00 88.88 83 MET A N 1
ATOM 659 C CA . MET A 1 83 ? -6.113 -2.439 3.430 1.00 88.88 83 MET A CA 1
ATOM 660 C C . MET A 1 83 ? -6.681 -3.836 3.697 1.00 88.88 83 MET A C 1
ATOM 662 O O . MET A 1 83 ? -7.894 -3.993 3.817 1.00 88.88 83 MET A O 1
ATOM 666 N N . ARG A 1 84 ? -5.816 -4.848 3.844 1.00 88.44 84 ARG A N 1
ATOM 667 C CA . ARG A 1 84 ? -6.238 -6.218 4.164 1.00 88.44 84 ARG A CA 1
ATOM 668 C C . ARG A 1 84 ? -6.914 -6.288 5.530 1.00 88.44 84 ARG A C 1
ATOM 670 O O . ARG A 1 84 ? -7.939 -6.945 5.670 1.00 88.44 84 ARG A O 1
ATOM 677 N N . GLU A 1 85 ? -6.349 -5.623 6.535 1.00 93.38 85 GLU A N 1
ATOM 678 C CA . GLU A 1 85 ? -6.953 -5.591 7.866 1.00 93.38 85 GLU A CA 1
ATOM 679 C C . GLU A 1 85 ? -8.262 -4.795 7.877 1.00 93.38 85 GLU A C 1
ATOM 681 O O . GLU A 1 85 ? -9.215 -5.214 8.523 1.00 93.38 85 GLU A O 1
ATOM 686 N N . ALA A 1 86 ? -8.342 -3.689 7.135 1.00 90.12 86 ALA A N 1
ATOM 687 C CA . ALA A 1 86 ? -9.562 -2.899 7.002 1.00 90.12 86 ALA A CA 1
ATOM 688 C C . ALA A 1 86 ? -10.713 -3.718 6.407 1.00 90.12 86 ALA A C 1
ATOM 690 O O . ALA A 1 86 ? -11.826 -3.671 6.928 1.00 90.12 86 ALA A O 1
ATOM 691 N N . ASP A 1 87 ? -10.439 -4.508 5.366 1.00 88.25 87 ASP A N 1
ATOM 692 C CA . ASP A 1 87 ? -11.429 -5.398 4.755 1.00 88.25 87 ASP A CA 1
ATOM 693 C C . ASP A 1 87 ? -11.983 -6.420 5.766 1.00 88.25 87 ASP A C 1
ATOM 695 O O . ASP A 1 87 ? -13.197 -6.618 5.866 1.00 88.25 87 ASP A O 1
ATOM 699 N N . ILE A 1 88 ? -11.103 -6.985 6.603 1.00 90.56 88 ILE A N 1
ATOM 700 C CA . ILE A 1 88 ? -11.471 -7.911 7.683 1.00 90.56 88 ILE A CA 1
ATOM 701 C C . ILE A 1 88 ? -12.285 -7.196 8.773 1.00 90.56 88 ILE A C 1
ATOM 703 O O . ILE A 1 88 ? -13.383 -7.641 9.110 1.00 90.56 88 ILE A O 1
ATOM 707 N N . CYS A 1 89 ? -11.770 -6.092 9.324 1.00 90.81 89 CYS A N 1
ATOM 708 C CA . CYS A 1 89 ? -12.394 -5.334 10.415 1.00 90.81 89 CYS A CA 1
ATOM 709 C C . CYS A 1 89 ? -13.772 -4.795 10.031 1.00 90.81 89 CYS A C 1
ATOM 711 O O . CYS A 1 89 ? -14.690 -4.765 10.852 1.00 90.81 89 CYS A O 1
ATOM 713 N N . PHE A 1 90 ? -13.932 -4.360 8.783 1.00 91.06 90 PHE A N 1
ATOM 714 C CA . PHE A 1 90 ? -15.172 -3.763 8.310 1.00 91.06 90 PHE A CA 1
ATOM 715 C C . PHE A 1 90 ? -16.093 -4.747 7.590 1.00 91.06 90 PHE A C 1
ATOM 717 O O . PHE A 1 90 ? -17.155 -4.331 7.124 1.00 91.06 90 PHE A O 1
ATOM 724 N N . GLY A 1 91 ? -15.724 -6.030 7.521 1.00 88.50 91 GLY A N 1
ATOM 725 C CA . GLY A 1 91 ? -16.535 -7.082 6.911 1.00 88.50 91 GLY A CA 1
ATOM 726 C C . GLY A 1 91 ? -16.870 -6.804 5.446 1.00 88.50 91 GLY A C 1
ATOM 727 O O . GLY A 1 91 ? -18.021 -6.975 5.049 1.00 88.50 91 GLY A O 1
ATOM 728 N N . GLY A 1 92 ? -15.900 -6.310 4.672 1.00 81.00 92 GLY A N 1
ATOM 729 C CA . GLY A 1 92 ? -16.097 -5.952 3.265 1.00 81.00 92 GLY A CA 1
ATOM 730 C C . GLY A 1 92 ? -16.906 -4.672 3.032 1.00 81.00 92 GLY A C 1
ATOM 731 O O . GLY A 1 92 ? -17.452 -4.480 1.948 1.00 81.00 92 GLY A O 1
ATOM 732 N N . ASN A 1 93 ? -17.037 -3.785 4.028 1.00 88.50 93 ASN A N 1
ATOM 733 C CA . ASN A 1 93 ? -17.669 -2.482 3.819 1.00 88.50 93 ASN A CA 1
ATOM 734 C C . ASN A 1 93 ? -16.790 -1.595 2.921 1.00 88.50 93 ASN A C 1
ATOM 736 O O . ASN A 1 93 ? -15.852 -0.944 3.387 1.00 88.50 93 ASN A O 1
ATOM 740 N N . GLU A 1 94 ? -17.147 -1.548 1.639 1.00 84.19 94 GLU A N 1
ATOM 741 C CA . GLU A 1 94 ? -16.405 -0.818 0.613 1.00 84.19 94 GLU A CA 1
ATOM 742 C C . GLU A 1 94 ? -16.224 0.664 0.950 1.00 84.19 94 GLU A C 1
ATOM 744 O O . GLU A 1 94 ? -15.134 1.184 0.761 1.00 84.19 94 GLU A O 1
ATOM 749 N N . GLU A 1 95 ? -17.234 1.352 1.490 1.00 87.25 95 GLU A N 1
ATOM 750 C CA . GLU A 1 95 ? -17.148 2.789 1.796 1.00 87.25 95 GLU A CA 1
ATOM 751 C C . GLU A 1 95 ? -16.056 3.087 2.833 1.00 87.25 95 GLU A C 1
ATOM 753 O O . GLU A 1 95 ? -15.272 4.027 2.682 1.00 87.25 95 GLU A O 1
ATOM 758 N N . LYS A 1 96 ? -15.959 2.250 3.871 1.00 87.25 96 LYS A N 1
ATOM 759 C CA . LYS A 1 96 ? -14.928 2.379 4.905 1.00 87.25 96 LYS A CA 1
ATOM 760 C C . LYS A 1 96 ? -13.536 2.042 4.379 1.00 87.25 96 LYS A C 1
ATOM 762 O O . LYS A 1 96 ? -12.572 2.728 4.722 1.00 87.25 96 LYS A O 1
ATOM 767 N N . THR A 1 97 ? -13.427 1.017 3.540 1.00 85.44 97 THR A N 1
ATOM 768 C CA . THR A 1 97 ? -12.159 0.649 2.901 1.00 85.44 97 THR A CA 1
ATOM 769 C C . THR A 1 97 ? -11.709 1.736 1.920 1.00 85.44 97 THR A C 1
ATOM 771 O O . THR A 1 97 ? -10.549 2.139 1.947 1.00 85.44 97 THR A O 1
ATOM 774 N N . TRP A 1 98 ? -12.632 2.303 1.138 1.00 82.38 98 TRP A N 1
ATOM 775 C CA . TRP A 1 98 ? -12.378 3.437 0.245 1.00 82.38 98 TRP A CA 1
ATOM 776 C C . TRP A 1 98 ? -11.948 4.690 0.998 1.00 82.38 98 TRP A C 1
ATOM 778 O O . TRP A 1 98 ? -11.028 5.372 0.555 1.00 82.38 98 TRP A O 1
ATOM 788 N N . PHE A 1 99 ? -12.557 4.982 2.153 1.00 87.50 99 PHE A N 1
ATOM 789 C CA . PHE A 1 99 ? -12.134 6.102 2.995 1.00 87.50 99 PHE A CA 1
ATOM 790 C C . PHE A 1 99 ? -10.651 6.002 3.370 1.00 87.50 99 PHE A C 1
ATOM 792 O O . PHE A 1 99 ? -9.944 7.012 3.335 1.00 87.50 99 PHE A O 1
ATOM 799 N N . LEU A 1 100 ? -10.184 4.796 3.713 1.00 87.06 100 LEU A N 1
ATOM 800 C CA . LEU A 1 100 ? -8.780 4.544 4.021 1.00 87.06 100 LEU A CA 1
ATOM 801 C C . LEU A 1 100 ? -7.903 4.573 2.771 1.00 87.06 100 LEU A C 1
ATOM 803 O O . LEU A 1 100 ? -6.853 5.201 2.812 1.00 87.06 100 LEU A O 1
ATOM 807 N N . ALA A 1 101 ? -8.324 3.958 1.667 1.00 81.50 101 ALA A N 1
ATOM 808 C CA . ALA A 1 101 ? -7.569 3.970 0.414 1.00 81.50 101 ALA A CA 1
ATOM 809 C C . ALA A 1 101 ? -7.346 5.396 -0.129 1.00 81.50 101 ALA A C 1
ATOM 811 O O . ALA A 1 101 ? -6.285 5.689 -0.668 1.00 81.50 101 ALA A O 1
ATOM 812 N N . ASP A 1 102 ? -8.319 6.293 0.059 1.00 80.38 102 ASP A N 1
ATOM 813 C CA . ASP A 1 102 ? -8.246 7.710 -0.331 1.00 80.38 102 ASP A CA 1
ATOM 814 C C . ASP A 1 102 ? -7.324 8.546 0.579 1.00 80.38 102 ASP A C 1
ATOM 816 O O . ASP A 1 102 ? -6.804 9.578 0.159 1.00 80.38 102 ASP A O 1
ATOM 820 N N . ARG A 1 103 ? -7.130 8.135 1.841 1.00 80.50 103 ARG A N 1
ATOM 821 C CA . ARG A 1 103 ? -6.468 8.958 2.878 1.00 80.50 103 ARG A CA 1
ATOM 822 C C . ARG A 1 103 ? -5.181 8.387 3.442 1.00 80.50 103 ARG A C 1
ATOM 824 O O . ARG A 1 103 ? -4.474 9.119 4.129 1.00 80.50 103 ARG A O 1
ATOM 831 N N . ILE A 1 104 ? -4.882 7.114 3.205 1.00 79.00 104 ILE A N 1
ATOM 832 C CA . ILE A 1 104 ? -3.550 6.555 3.410 1.00 79.00 104 ILE A CA 1
ATOM 833 C C . ILE A 1 104 ? -2.742 6.985 2.189 1.00 79.00 104 ILE A C 1
ATOM 835 O O . ILE A 1 104 ? -2.950 6.442 1.104 1.00 79.00 104 ILE A O 1
ATOM 839 N N . PRO A 1 105 ? -1.860 7.986 2.324 1.00 63.19 105 PRO A N 1
ATOM 840 C CA . PRO A 1 105 ? -1.160 8.505 1.169 1.00 63.19 105 PRO A CA 1
ATOM 841 C C . PRO A 1 105 ? -0.274 7.419 0.555 1.00 63.19 105 PRO A C 1
ATOM 843 O O . PRO A 1 105 ? 0.224 6.511 1.216 1.00 63.19 105 PRO A O 1
ATOM 846 N N . SER A 1 106 ? 0.001 7.532 -0.730 1.00 57.31 106 SER A N 1
ATOM 847 C CA . SER A 1 106 ? 1.021 6.727 -1.397 1.00 57.31 106 SER A CA 1
ATOM 848 C C . SER A 1 106 ? 2.401 7.392 -1.286 1.00 57.31 106 SER A C 1
ATOM 850 O O . SER A 1 106 ? 3.175 7.318 -2.237 1.00 57.31 106 SER A O 1
ATOM 852 N N . GLY A 1 107 ? 2.711 8.107 -0.192 1.00 53.69 107 GLY A N 1
ATOM 853 C CA . GLY A 1 107 ? 3.893 8.973 -0.167 1.00 53.69 107 GLY A CA 1
ATOM 854 C C . GLY A 1 107 ? 4.108 9.868 1.053 1.00 53.69 107 GLY A C 1
ATOM 855 O O . GLY A 1 107 ? 3.217 10.060 1.882 1.00 53.69 107 GLY A O 1
ATOM 856 N N . ALA A 1 108 ? 5.299 10.474 1.119 1.00 51.97 108 ALA A N 1
ATOM 857 C CA . ALA A 1 108 ? 5.595 11.591 2.009 1.00 51.97 108 ALA A CA 1
ATOM 858 C C . ALA A 1 108 ? 4.839 12.839 1.541 1.00 51.97 108 ALA A C 1
ATOM 860 O O . ALA A 1 108 ? 5.336 13.646 0.756 1.00 51.97 108 ALA A O 1
ATOM 861 N N . GLU A 1 109 ? 3.614 13.006 2.020 1.00 60.25 109 GLU A N 1
ATOM 862 C CA . GLU A 1 109 ? 2.919 14.268 1.844 1.00 60.25 109 GLU A CA 1
ATOM 863 C C . GLU A 1 109 ? 3.321 15.254 2.948 1.00 60.25 109 GLU A C 1
ATOM 865 O O . GLU A 1 109 ? 3.059 15.041 4.135 1.00 60.25 109 GLU A O 1
ATOM 870 N N . LEU A 1 110 ? 3.983 16.339 2.549 1.00 56.75 110 LEU A N 1
ATOM 871 C CA . LEU A 1 110 ? 4.420 17.410 3.439 1.00 56.75 110 LEU A CA 1
ATOM 872 C C . LEU A 1 110 ? 3.402 18.559 3.390 1.00 56.75 110 LEU A C 1
ATOM 874 O O . LEU A 1 110 ? 3.206 19.171 2.341 1.00 56.75 110 LEU A O 1
ATOM 878 N N . GLY A 1 111 ? 2.769 18.874 4.524 1.00 68.94 111 GLY A N 1
ATOM 879 C CA . GLY A 1 111 ? 1.897 20.047 4.663 1.00 68.94 111 GLY A CA 1
ATOM 880 C C . GLY A 1 111 ? 0.727 19.866 5.634 1.00 68.94 111 GLY A C 1
ATOM 881 O O . GLY A 1 111 ? 0.398 18.757 6.052 1.00 68.94 111 GLY A O 1
ATOM 882 N N . GLU A 1 112 ? 0.065 20.974 5.982 1.00 74.38 112 GLU A N 1
ATOM 883 C CA . GLU A 1 112 ? -1.059 20.991 6.936 1.00 74.38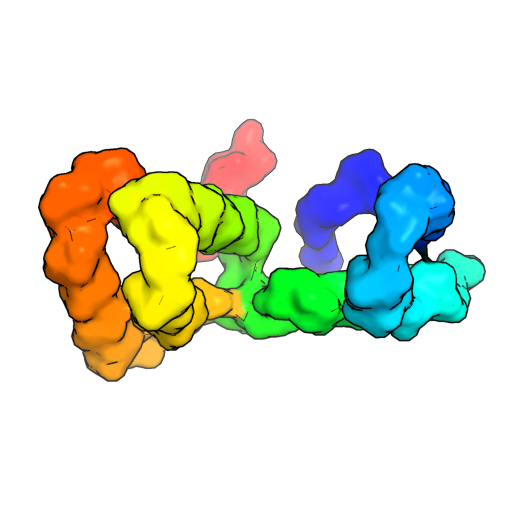 112 GLU A CA 1
ATOM 884 C C . GLU A 1 112 ? -2.233 20.105 6.498 1.00 74.38 112 GLU A C 1
ATOM 886 O O . GLU A 1 112 ? -2.831 19.413 7.321 1.00 74.38 112 GLU A O 1
ATOM 891 N N . LYS A 1 113 ? -2.540 20.079 5.193 1.00 77.50 113 LYS A N 1
ATOM 892 C CA . LYS A 1 113 ? -3.627 19.261 4.633 1.00 77.50 113 LYS A CA 1
ATOM 893 C C . LYS A 1 113 ? -3.392 17.768 4.874 1.00 77.50 113 LYS A C 1
ATOM 895 O O . LYS A 1 113 ? -4.315 17.056 5.260 1.00 77.50 113 LYS A O 1
ATOM 900 N N . SER A 1 114 ? -2.158 17.317 4.699 1.00 76.62 114 SER A N 1
ATOM 901 C CA . SER A 1 114 ? -1.779 15.919 4.876 1.00 76.62 114 SER A CA 1
ATOM 902 C C . SER A 1 114 ? -1.757 15.535 6.347 1.00 76.62 114 SER A C 1
ATOM 904 O O . SER A 1 114 ? -2.290 14.493 6.710 1.00 76.62 114 SER A O 1
ATOM 906 N N . MET A 1 115 ? -1.272 16.414 7.229 1.00 81.69 115 MET A N 1
ATOM 907 C CA . MET A 1 115 ? -1.383 16.207 8.679 1.00 81.69 115 MET A CA 1
ATOM 908 C C . MET A 1 115 ? -2.844 16.092 9.135 1.00 81.69 115 MET A C 1
ATOM 910 O O . MET A 1 115 ? -3.168 15.216 9.935 1.00 81.69 115 MET A O 1
ATOM 914 N N . ALA A 1 116 ? -3.742 16.912 8.581 1.00 84.94 116 ALA A N 1
ATOM 915 C CA . ALA A 1 116 ? -5.172 16.816 8.862 1.00 84.94 116 ALA A CA 1
ATOM 916 C C . ALA A 1 116 ? -5.783 15.492 8.365 1.00 84.94 116 ALA A C 1
ATOM 918 O O . ALA A 1 116 ? -6.604 14.900 9.064 1.00 84.94 116 ALA A O 1
ATOM 919 N N . MET A 1 117 ? -5.373 14.997 7.193 1.00 86.50 117 MET A N 1
ATOM 920 C CA . MET A 1 117 ? -5.793 13.683 6.686 1.00 86.50 117 MET A CA 1
ATOM 921 C C . MET A 1 117 ? -5.287 12.544 7.574 1.00 86.50 117 MET A C 1
ATOM 923 O O . MET A 1 117 ? -6.064 11.661 7.932 1.00 86.50 117 MET A O 1
ATOM 927 N N . ARG A 1 118 ? -4.020 12.597 8.004 1.00 88.06 118 ARG A N 1
ATOM 928 C CA . ARG A 1 118 ? -3.452 11.603 8.923 1.00 88.06 118 ARG A CA 1
ATOM 929 C C . ARG A 1 118 ? -4.223 11.541 10.237 1.00 88.06 118 ARG A C 1
ATOM 931 O O . ARG A 1 118 ? -4.490 10.448 10.732 1.00 88.06 118 ARG A O 1
ATOM 938 N N . GLU A 1 119 ? -4.613 12.693 10.775 1.00 90.12 119 GLU A N 1
ATOM 939 C CA . GLU A 1 119 ? -5.414 12.761 11.998 1.00 90.12 119 GLU A CA 1
ATOM 940 C C . GLU A 1 119 ? -6.820 12.180 11.799 1.00 90.12 119 GLU A C 1
ATOM 942 O O . GLU A 1 119 ? -7.283 11.396 12.625 1.00 90.12 119 GLU A O 1
ATOM 947 N N . GLN A 1 120 ? -7.474 12.471 10.668 1.00 91.25 120 GLN A N 1
ATOM 948 C CA . GLN A 1 120 ? -8.758 11.847 10.326 1.00 91.25 120 GLN A CA 1
ATOM 949 C C . GLN A 1 120 ? -8.654 10.3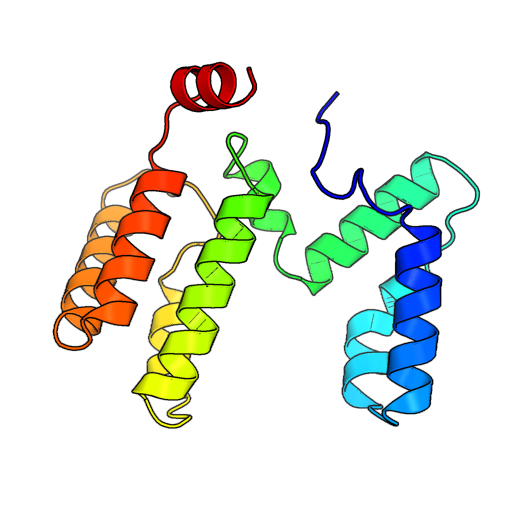21 10.282 1.00 91.25 120 GLN A C 1
ATOM 951 O O . GLN A 1 120 ? -9.518 9.639 10.828 1.00 91.25 120 GLN A O 1
ATOM 956 N N . VAL A 1 121 ? -7.594 9.783 9.670 1.00 91.94 121 VAL A N 1
ATOM 957 C CA . VAL A 1 121 ? -7.354 8.336 9.628 1.00 91.94 121 VAL A CA 1
ATOM 958 C C . VAL A 1 121 ? -7.146 7.783 11.035 1.00 91.94 121 VAL A C 1
ATOM 960 O O . VAL A 1 121 ? -7.784 6.794 11.378 1.00 91.94 121 VAL A O 1
ATOM 963 N N . LYS A 1 122 ? -6.307 8.417 11.866 1.00 92.56 122 LYS A N 1
ATOM 964 C CA . LYS A 1 122 ? -6.064 7.976 13.251 1.00 92.56 122 LYS A CA 1
ATOM 965 C C . LYS A 1 122 ? -7.354 7.902 14.060 1.00 92.56 122 LYS A C 1
ATOM 967 O O . LYS A 1 122 ? -7.597 6.894 14.714 1.00 92.56 122 LYS A O 1
ATOM 972 N N . ILE A 1 123 ? -8.193 8.934 13.976 1.00 95.06 123 ILE A N 1
ATOM 973 C CA . ILE A 1 123 ? -9.502 8.962 14.642 1.00 95.06 123 ILE A CA 1
ATOM 974 C C . ILE A 1 123 ? -10.404 7.850 14.097 1.00 95.06 123 ILE A C 1
ATOM 976 O O . ILE A 1 123 ? -11.055 7.153 14.872 1.00 95.06 123 ILE A O 1
ATOM 980 N N . PHE A 1 124 ? -10.428 7.666 12.776 1.00 94.12 124 PHE A N 1
ATOM 981 C CA . PHE A 1 124 ? -11.273 6.675 12.115 1.00 94.12 124 PHE A CA 1
ATOM 982 C C . PHE A 1 124 ? -10.940 5.236 12.530 1.00 94.12 124 PHE A C 1
ATOM 984 O O . PHE A 1 124 ? -11.849 4.441 12.749 1.00 94.12 124 PHE A O 1
ATOM 991 N N . VAL A 1 125 ? -9.653 4.905 12.673 1.00 95.12 125 VAL A N 1
ATOM 992 C CA . VAL A 1 125 ? -9.204 3.552 13.045 1.00 95.12 125 VAL A CA 1
ATOM 993 C C . VAL A 1 125 ? -9.076 3.339 14.557 1.00 95.12 125 VAL A C 1
ATOM 995 O O . VAL A 1 125 ? -8.755 2.234 14.982 1.00 95.12 125 VAL A O 1
ATOM 998 N N . ALA A 1 126 ? -9.326 4.359 15.386 1.00 93.88 126 ALA A N 1
ATOM 999 C CA . ALA A 1 126 ? -9.049 4.322 16.826 1.00 93.88 126 ALA A CA 1
ATOM 1000 C C . ALA A 1 126 ? -9.823 3.232 17.592 1.00 93.88 126 ALA A C 1
ATOM 1002 O O . ALA A 1 126 ? -9.355 2.763 18.629 1.00 93.88 126 ALA A O 1
ATOM 1003 N N . SER A 1 127 ? -11.002 2.829 17.103 1.00 92.62 127 SER A N 1
ATOM 1004 C CA . SER A 1 127 ? -11.789 1.745 17.707 1.00 92.62 127 SER A CA 1
ATOM 1005 C C . SER A 1 127 ? -11.271 0.348 17.367 1.00 92.62 127 SER A C 1
ATOM 1007 O O . SER A 1 127 ? -11.688 -0.610 18.011 1.00 92.62 127 SER A O 1
ATOM 1009 N N . GLU A 1 128 ? -10.374 0.230 16.384 1.00 95.75 128 GLU A N 1
ATOM 1010 C CA . GLU A 1 128 ? -9.849 -1.027 15.857 1.00 95.75 128 GLU A CA 1
ATOM 1011 C C . GLU A 1 128 ? -8.365 -1.165 16.241 1.00 95.75 128 GLU A C 1
ATOM 1013 O O . GLU A 1 128 ? -7.494 -0.623 15.554 1.00 95.75 128 GLU A O 1
ATOM 1018 N N . PRO A 1 129 ? -8.021 -1.890 17.326 1.00 93.94 129 PRO A N 1
ATOM 1019 C CA . PRO A 1 129 ? -6.673 -1.851 17.899 1.00 93.94 129 PRO A CA 1
ATOM 1020 C C . PRO A 1 129 ? -5.569 -2.238 16.912 1.00 93.94 129 PRO A C 1
ATOM 1022 O O . PRO A 1 129 ? -4.541 -1.568 16.827 1.00 93.94 129 PRO A O 1
ATOM 1025 N N . LYS A 1 130 ? -5.799 -3.297 16.129 1.00 94.50 130 LYS A N 1
ATOM 1026 C CA . LYS A 1 130 ? -4.824 -3.797 15.156 1.00 94.50 130 LYS A CA 1
ATOM 1027 C C . LYS A 1 130 ? -4.653 -2.841 13.977 1.00 94.50 130 LYS A C 1
ATOM 1029 O O . LYS A 1 130 ? -3.529 -2.577 13.559 1.00 94.50 130 LYS A O 1
ATOM 1034 N N . LEU A 1 131 ? -5.748 -2.268 13.486 1.00 94.00 131 LEU A N 1
ATOM 1035 C CA . LEU A 1 131 ? -5.710 -1.286 12.406 1.00 94.00 131 LEU A CA 1
ATOM 1036 C C . LEU A 1 131 ? -5.022 0.011 12.859 1.00 94.00 131 LEU A C 1
ATOM 1038 O O . LEU A 1 131 ? -4.193 0.556 12.133 1.00 94.00 131 LEU A O 1
ATOM 1042 N N . SER A 1 132 ? -5.284 0.457 14.090 1.00 96.00 132 SER A N 1
ATOM 1043 C CA . SER A 1 132 ? -4.604 1.603 14.700 1.00 96.00 132 SER A CA 1
ATOM 1044 C C . SER A 1 132 ? -3.096 1.381 14.844 1.00 96.00 132 SER A C 1
ATOM 1046 O O . SER A 1 132 ? -2.314 2.305 14.604 1.00 96.00 132 SER A O 1
ATOM 1048 N N . GLU A 1 133 ? -2.668 0.171 15.212 1.00 96.25 133 GLU A N 1
ATOM 1049 C CA . GLU A 1 133 ? -1.248 -0.183 15.293 1.00 96.25 133 GLU A CA 1
ATOM 1050 C C . GLU A 1 133 ? -0.582 -0.143 13.909 1.00 96.25 133 GLU A C 1
ATOM 1052 O O . GLU A 1 133 ? 0.480 0.462 13.751 1.00 96.25 133 GLU A O 1
ATOM 1057 N N . LEU A 1 134 ? -1.222 -0.734 12.894 1.00 94.25 134 LEU A N 1
ATOM 1058 C CA . LEU A 1 134 ? -0.716 -0.745 11.518 1.00 94.25 134 LEU A CA 1
ATOM 1059 C C . LEU A 1 134 ? -0.578 0.669 10.944 1.00 94.25 134 LEU A C 1
ATOM 1061 O O . LEU A 1 134 ? 0.466 1.004 10.387 1.00 94.25 134 LEU A O 1
ATOM 1065 N N . VAL A 1 135 ? -1.589 1.520 11.134 1.00 92.25 135 VAL A N 1
ATOM 1066 C CA . VAL A 1 135 ? -1.556 2.927 10.703 1.00 92.25 135 VAL A CA 1
ATOM 1067 C C . VAL A 1 135 ? -0.432 3.700 11.394 1.00 92.25 135 VAL A C 1
ATOM 1069 O O . VAL A 1 135 ? 0.241 4.510 10.758 1.00 92.25 135 VAL A O 1
ATOM 1072 N N . SER A 1 136 ? -0.193 3.441 12.681 1.00 91.81 136 SER A N 1
ATOM 1073 C CA . SER A 1 136 ? 0.880 4.107 13.429 1.00 91.81 136 SER A CA 1
ATOM 1074 C C . SER A 1 136 ? 2.256 3.737 12.871 1.00 91.81 136 SER A C 1
ATOM 1076 O O . SER A 1 136 ? 3.028 4.629 12.525 1.00 91.81 136 SER A O 1
ATOM 1078 N N . LYS A 1 137 ? 2.516 2.438 12.668 1.00 89.88 137 LYS A N 1
ATOM 1079 C CA . LYS A 1 137 ? 3.763 1.943 12.057 1.00 89.88 137 LYS A CA 1
ATOM 1080 C C . LYS A 1 137 ? 3.964 2.461 10.636 1.00 89.88 137 LYS A C 1
ATOM 1082 O O . LYS A 1 137 ? 5.078 2.798 10.250 1.00 89.88 137 LYS A O 1
ATOM 1087 N N . TYR A 1 138 ? 2.890 2.534 9.854 1.00 88.12 138 TYR A N 1
ATOM 1088 C CA . TYR A 1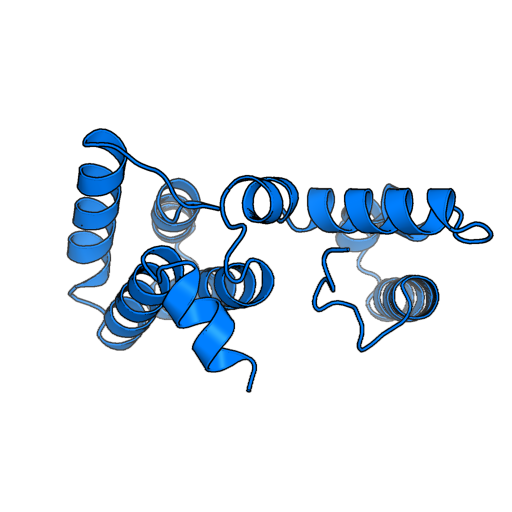 138 ? 2.931 3.094 8.508 1.00 88.12 138 TYR A CA 1
ATOM 1089 C C . TYR A 1 138 ? 3.390 4.563 8.524 1.00 88.12 138 TYR A C 1
ATOM 1091 O O . TYR A 1 138 ? 4.268 4.935 7.749 1.00 88.12 138 TYR A O 1
ATOM 1099 N N . TYR A 1 139 ? 2.863 5.397 9.429 1.00 87.00 139 TYR A N 1
ATOM 1100 C CA . TYR A 1 139 ? 3.306 6.792 9.518 1.00 87.00 139 TYR A CA 1
ATOM 1101 C C . TYR A 1 139 ? 4.731 6.934 10.049 1.00 87.00 139 TYR A C 1
ATOM 1103 O O . TYR A 1 139 ? 5.465 7.766 9.528 1.00 87.00 139 TYR A O 1
ATOM 1111 N N . GLU A 1 140 ? 5.152 6.097 11.000 1.00 86.25 140 GLU A N 1
ATOM 1112 C CA . GLU A 1 140 ? 6.555 6.038 11.430 1.00 86.25 140 GLU A CA 1
ATOM 1113 C C . GLU A 1 140 ? 7.486 5.744 10.245 1.00 86.25 140 GLU A C 1
ATOM 1115 O O . GLU A 1 140 ? 8.473 6.450 10.056 1.00 86.25 140 GLU A O 1
ATOM 1120 N N . LEU A 1 141 ? 7.137 4.767 9.396 1.00 81.50 141 LEU A N 1
ATOM 1121 C CA . LEU A 1 141 ? 7.889 4.443 8.176 1.00 81.50 141 LEU A CA 1
ATOM 1122 C C . LEU A 1 141 ? 7.950 5.618 7.191 1.00 81.50 141 LEU A C 1
ATOM 1124 O O . LEU A 1 141 ? 8.999 5.861 6.593 1.00 81.50 141 LEU A O 1
ATOM 1128 N N . CYS A 1 142 ? 6.846 6.348 7.021 1.00 79.25 142 CYS A N 1
ATOM 1129 C CA . CYS A 1 142 ? 6.793 7.532 6.160 1.00 79.25 142 CYS A CA 1
ATOM 1130 C C . CYS A 1 142 ? 7.597 8.716 6.723 1.00 79.25 142 CYS A C 1
ATOM 1132 O O . CYS A 1 142 ? 8.121 9.521 5.951 1.00 79.25 142 CYS A O 1
ATOM 1134 N N . ASP A 1 143 ? 7.703 8.819 8.048 1.00 80.06 143 ASP A N 1
ATOM 1135 C CA . ASP A 1 143 ? 8.348 9.940 8.733 1.00 80.06 143 ASP A CA 1
ATOM 1136 C C . ASP A 1 143 ? 9.842 9.707 9.013 1.00 80.06 143 ASP A C 1
ATOM 1138 O O . ASP A 1 143 ? 10.539 10.671 9.333 1.00 80.06 143 ASP A O 1
ATOM 1142 N N . MET A 1 144 ? 10.359 8.483 8.817 1.00 76.31 144 MET A N 1
ATOM 1143 C CA . MET A 1 144 ? 11.797 8.183 8.900 1.00 76.31 144 MET A CA 1
ATOM 1144 C C . MET A 1 144 ? 12.612 9.178 8.068 1.00 76.31 144 MET A C 1
ATOM 1146 O O . MET A 1 144 ? 12.266 9.461 6.921 1.00 76.31 144 MET A O 1
ATOM 1150 N N . SER A 1 145 ? 13.712 9.685 8.612 1.00 71.25 145 SER A N 1
ATOM 1151 C CA . SER A 1 145 ? 14.699 10.502 7.898 1.00 71.25 145 SER A CA 1
ATOM 1152 C C . SER A 1 145 ? 15.574 9.661 6.955 1.00 71.25 145 SER A C 1
ATOM 1154 O O . SER A 1 145 ? 15.636 8.436 7.058 1.00 71.25 145 SER A O 1
ATOM 1156 N N . GLU A 1 146 ? 16.274 10.303 6.010 1.00 67.38 146 GLU A N 1
ATOM 1157 C CA . GLU A 1 146 ? 17.222 9.602 5.120 1.00 67.38 146 GLU A CA 1
ATOM 1158 C C . GLU A 1 146 ? 18.384 8.959 5.904 1.00 67.38 146 GLU A C 1
ATOM 1160 O O . GLU A 1 146 ? 18.811 7.854 5.571 1.00 67.38 146 GLU A O 1
ATOM 1165 N N . GLU A 1 147 ? 18.824 9.593 6.994 1.00 67.75 147 GLU A N 1
ATOM 1166 C CA . GLU A 1 147 ? 19.877 9.091 7.888 1.00 67.75 147 GLU A CA 1
ATOM 1167 C C . GLU A 1 147 ? 19.445 7.808 8.619 1.00 67.75 147 GLU A C 1
ATOM 1169 O O . GLU A 1 147 ? 20.199 6.838 8.691 1.00 67.75 147 GLU A O 1
ATOM 1174 N N . GLU A 1 148 ? 18.202 7.756 9.107 1.00 68.62 148 GLU A N 1
ATOM 1175 C CA . GLU A 1 148 ? 17.638 6.562 9.757 1.00 68.62 148 GLU A CA 1
ATOM 1176 C C . GLU A 1 148 ? 17.446 5.403 8.773 1.00 68.62 148 GLU A C 1
ATOM 1178 O O . GLU A 1 148 ? 17.616 4.231 9.121 1.00 68.62 148 GLU A O 1
ATOM 1183 N N . VAL A 1 149 ? 17.120 5.716 7.518 1.00 65.12 149 VAL A N 1
ATOM 1184 C CA . VAL A 1 149 ? 17.040 4.719 6.447 1.00 65.12 149 VAL A CA 1
ATOM 1185 C C . VAL A 1 149 ? 18.412 4.119 6.172 1.00 65.12 149 VAL A C 1
ATOM 1187 O O . VAL A 1 149 ? 18.516 2.893 6.113 1.00 65.12 149 VAL A O 1
ATOM 1190 N N . GLU A 1 150 ? 19.452 4.941 6.011 1.00 62.25 150 GLU A N 1
ATOM 1191 C CA . GLU A 1 150 ? 20.817 4.463 5.761 1.00 62.25 150 GLU A CA 1
ATOM 1192 C C . GLU A 1 150 ? 21.365 3.649 6.934 1.00 62.25 150 GLU A C 1
ATOM 1194 O O . GLU A 1 150 ? 21.909 2.567 6.713 1.00 62.25 150 GLU A O 1
ATOM 1199 N N . ALA A 1 151 ? 21.129 4.087 8.174 1.00 65.38 151 ALA A N 1
ATOM 1200 C CA . ALA A 1 151 ? 21.512 3.338 9.369 1.00 65.38 151 ALA A CA 1
ATOM 1201 C C . ALA A 1 151 ? 20.848 1.949 9.442 1.00 65.38 151 ALA A C 1
ATOM 1203 O O . ALA A 1 151 ? 21.456 1.003 9.931 1.00 65.38 151 ALA A O 1
ATOM 1204 N N . SER A 1 152 ? 19.625 1.804 8.922 1.00 62.03 152 SER A N 1
ATOM 1205 C CA . SER A 1 152 ? 18.892 0.527 8.910 1.00 62.03 152 SER A CA 1
ATOM 1206 C C . SER A 1 152 ? 19.297 -0.449 7.791 1.00 62.03 152 SER A C 1
ATOM 1208 O O . SER A 1 152 ? 18.737 -1.542 7.714 1.00 62.03 152 SER A O 1
ATOM 1210 N N . ARG A 1 153 ? 20.218 -0.057 6.896 1.00 60.31 153 ARG A N 1
ATOM 1211 C CA . ARG A 1 153 ? 20.729 -0.896 5.790 1.00 60.31 153 ARG A CA 1
ATOM 1212 C C . ARG A 1 153 ? 22.016 -1.662 6.141 1.00 60.31 153 ARG A C 1
ATOM 1214 O O . ARG A 1 153 ? 22.481 -2.437 5.303 1.00 60.31 153 ARG A O 1
ATOM 1221 N N . HIS A 1 154 ? 22.588 -1.438 7.325 1.00 41.16 154 HIS A N 1
ATOM 1222 C CA . HIS A 1 154 ? 23.796 -2.091 7.847 1.00 41.16 154 HIS A CA 1
ATOM 1223 C C . HIS A 1 154 ? 23.464 -3.101 8.945 1.00 41.16 154 HIS A C 1
ATOM 1225 O O . HIS A 1 154 ? 24.194 -4.115 9.016 1.00 41.16 154 HIS A O 1
#

pLDDT: mean 76.48, std 14.84, range [27.08, 96.25]

Organism: NCBI:txid1445577

Foldseek 3Di:
DPPDVCVVDQLVRVLVVQVVVCVVVVPVVSCVLCVCLNPQDDPDPVSSVVSVCSVCVSLVLNVQVVAPVQRSVVLSVLLVVLLVVQCVVVVNPPVSSVLSVVLSDSHLDDDPVNVVSLVVLLVSCVVPVVSNVSSVVSVVSRPDDNVNSVVVVD

Sequence (154 aa):
MTDFMWRQVPIEETQICLRQLVQTADEEGIRDIFAKFLTAPTASPDQKTKATNTLCEILGIECLIETNKRKPYEVWCASNDIMREADICFGGNEEKTWFLADRIPSGAELGEKSMAMREQVKIFVASEPKLSELVSKYYELCDMSEEEVEASRH

Radius of gyration: 17.4 Å; chains: 1; bounding box: 42×42×42 Å